Protein AF-A0A351UMW4-F1 (afdb_monomer)

Mean predicted aligned error: 4.12 Å

Structure (mmCIF, N/CA/C/O backbone):
data_AF-A0A351UMW4-F1
#
_entry.id   AF-A0A351UMW4-F1
#
loop_
_atom_site.group_PDB
_atom_site.id
_atom_site.type_symbol
_atom_site.label_atom_id
_atom_site.label_alt_id
_atom_site.label_comp_id
_atom_site.label_asym_id
_atom_site.label_entity_id
_atom_site.label_seq_id
_atom_site.pdbx_PDB_ins_code
_atom_site.Cartn_x
_atom_site.Cartn_y
_atom_site.Cartn_z
_atom_site.occupancy
_atom_site.B_iso_or_equiv
_atom_site.auth_seq_id
_atom_site.auth_comp_id
_atom_site.auth_asym_id
_atom_site.auth_atom_id
_atom_site.pdbx_PDB_model_num
ATOM 1 N N . ARG A 1 1 ? 1.773 11.792 19.963 1.00 65.88 1 ARG A N 1
ATOM 2 C CA . ARG A 1 1 ? 1.723 10.486 19.262 1.00 65.88 1 ARG A CA 1
ATOM 3 C C . ARG A 1 1 ? 0.288 9.990 19.386 1.00 65.88 1 ARG A C 1
ATOM 5 O O . ARG A 1 1 ? -0.194 9.956 20.510 1.00 65.88 1 ARG A O 1
ATOM 12 N N . THR A 1 2 ? -0.409 9.740 18.280 1.00 72.69 2 THR A N 1
ATOM 13 C CA . THR A 1 2 ? -1.808 9.275 18.289 1.00 72.69 2 THR A CA 1
ATOM 14 C C . THR A 1 2 ? -1.916 7.939 19.037 1.00 72.69 2 THR A C 1
ATOM 16 O O . THR A 1 2 ? -1.027 7.102 18.846 1.00 72.69 2 THR A O 1
ATOM 19 N N . PRO A 1 3 ? -2.934 7.721 19.893 1.00 83.06 3 PRO A N 1
ATOM 20 C CA . PRO A 1 3 ? -3.143 6.429 20.543 1.00 83.06 3 PRO A CA 1
ATOM 21 C C . PRO A 1 3 ? -3.220 5.290 19.511 1.00 83.06 3 PRO A C 1
ATOM 23 O O . PRO A 1 3 ? -3.813 5.492 18.449 1.00 83.06 3 PRO A O 1
ATOM 26 N N . PRO A 1 4 ? -2.679 4.087 19.790 1.00 80.81 4 PRO A N 1
ATOM 27 C CA . PRO A 1 4 ? -2.631 3.001 18.804 1.00 80.81 4 PRO A CA 1
ATOM 28 C C . PRO A 1 4 ? -3.994 2.630 18.199 1.00 80.81 4 PRO A C 1
ATOM 30 O O . PRO A 1 4 ? -4.090 2.418 16.995 1.00 80.81 4 PRO A O 1
ATOM 33 N N . ALA A 1 5 ? -5.060 2.614 19.006 1.00 82.81 5 ALA A N 1
ATOM 34 C CA . ALA A 1 5 ? -6.411 2.298 18.534 1.00 82.81 5 ALA A CA 1
ATOM 35 C C . ALA A 1 5 ? -6.966 3.352 17.557 1.00 82.81 5 ALA A C 1
ATOM 37 O O . ALA A 1 5 ? -7.613 3.014 16.568 1.00 82.81 5 ALA A O 1
ATOM 38 N N . GLU A 1 6 ? -6.684 4.632 17.800 1.00 89.00 6 GLU A N 1
ATOM 39 C CA . GLU A 1 6 ? -7.069 5.711 16.887 1.00 89.00 6 GLU A CA 1
ATOM 40 C C . GLU A 1 6 ? -6.234 5.674 15.606 1.00 89.00 6 GLU A C 1
ATOM 42 O O . GLU A 1 6 ? -6.769 5.857 14.515 1.00 89.00 6 GLU A O 1
ATOM 47 N N . TYR A 1 7 ? -4.936 5.378 15.724 1.00 90.81 7 TYR A N 1
ATOM 48 C CA . TYR A 1 7 ? -4.046 5.233 14.574 1.00 90.81 7 TYR A CA 1
ATOM 49 C C . TYR A 1 7 ? -4.505 4.107 13.639 1.00 90.81 7 TYR A C 1
ATOM 51 O O . TYR A 1 7 ? -4.579 4.313 12.427 1.00 90.81 7 TYR A O 1
ATOM 59 N N . GLN A 1 8 ? -4.879 2.954 14.207 1.00 94.69 8 GLN A N 1
ATOM 60 C CA . GLN A 1 8 ? -5.463 1.834 13.467 1.00 94.69 8 GLN A CA 1
ATOM 61 C C . GLN A 1 8 ? -6.705 2.276 12.688 1.00 94.69 8 GLN A C 1
ATOM 63 O O . GLN A 1 8 ? -6.777 2.075 11.477 1.00 94.69 8 GLN A O 1
ATOM 68 N N . LYS A 1 9 ? -7.650 2.938 13.366 1.00 94.38 9 LYS A N 1
ATOM 69 C CA . LYS A 1 9 ? -8.891 3.405 12.743 1.00 94.38 9 LYS A CA 1
ATOM 70 C C . LYS A 1 9 ? -8.621 4.372 11.588 1.00 94.38 9 LYS A C 1
ATOM 72 O O . LYS A 1 9 ? -9.150 4.191 10.498 1.00 94.38 9 LYS A O 1
ATOM 77 N N . TYR A 1 10 ? -7.749 5.363 11.780 1.00 93.38 10 TYR A N 1
ATOM 78 C CA . TYR A 1 10 ? -7.411 6.314 10.715 1.00 93.38 10 TYR A CA 1
ATOM 79 C C . TYR A 1 10 ? -6.716 5.663 9.519 1.00 93.38 10 TYR A C 1
ATOM 81 O O . TYR A 1 10 ? -6.825 6.166 8.395 1.00 93.38 10 TYR A O 1
ATOM 89 N N . TRP A 1 11 ? -5.976 4.579 9.747 1.00 95.25 11 TRP A N 1
ATOM 90 C CA . TRP A 1 11 ? -5.337 3.824 8.678 1.00 95.25 11 TRP A CA 1
ATOM 91 C C . TRP A 1 11 ? -6.359 3.030 7.861 1.00 95.25 11 TRP A C 1
ATOM 93 O O . TRP A 1 11 ? -6.354 3.122 6.631 1.00 95.25 11 TRP A O 1
ATOM 103 N N . GLU A 1 12 ? -7.272 2.324 8.529 1.00 95.75 12 GLU A N 1
ATOM 104 C CA . GLU A 1 12 ? -8.373 1.591 7.890 1.00 95.75 12 GLU A CA 1
ATOM 105 C C . GLU A 1 12 ? -9.318 2.527 7.119 1.00 95.75 12 GLU A C 1
ATOM 107 O O . GLU A 1 12 ? -9.670 2.243 5.972 1.00 95.75 12 GLU A O 1
ATOM 112 N N . ASP A 1 13 ? -9.619 3.700 7.687 1.00 95.31 13 ASP A N 1
ATOM 113 C CA . ASP A 1 13 ? -10.468 4.736 7.082 1.00 95.31 13 ASP A CA 1
ATOM 114 C C . ASP A 1 13 ? -9.748 5.563 5.991 1.00 95.31 13 ASP A C 1
ATOM 116 O O . ASP A 1 13 ? -10.320 6.497 5.420 1.00 95.31 13 ASP A O 1
ATOM 120 N N . ARG A 1 14 ? -8.485 5.238 5.667 1.00 93.69 14 ARG A N 1
ATOM 121 C CA . ARG A 1 14 ? -7.674 5.910 4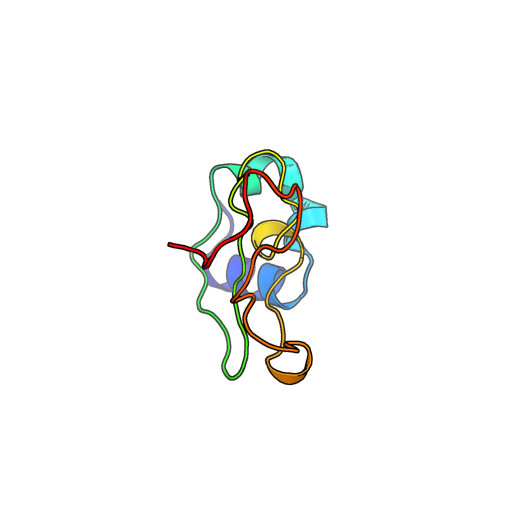.626 1.00 93.69 14 ARG A CA 1
ATOM 122 C C . ARG A 1 14 ? -7.469 7.412 4.873 1.00 93.69 14 ARG A C 1
ATOM 124 O O . ARG A 1 14 ? -7.354 8.207 3.935 1.00 93.69 14 ARG A O 1
ATOM 131 N N . MET A 1 15 ? -7.433 7.819 6.139 1.00 91.69 15 MET A N 1
ATOM 132 C CA . MET A 1 15 ? -7.318 9.223 6.550 1.00 91.69 15 MET A CA 1
ATOM 133 C C . MET A 1 15 ? -5.887 9.640 6.890 1.00 91.69 15 MET A C 1
ATOM 135 O O . MET A 1 15 ? -5.581 10.833 6.870 1.00 91.69 15 MET A O 1
ATOM 139 N N . LEU A 1 16 ? -5.004 8.677 7.166 1.00 88.69 16 LEU A N 1
ATOM 140 C CA . LEU A 1 16 ? -3.628 8.930 7.593 1.00 88.69 16 LEU A CA 1
ATOM 141 C C . LEU A 1 16 ? -2.871 9.891 6.663 1.00 88.69 16 LEU A C 1
ATOM 143 O O . LEU A 1 16 ? -2.367 10.912 7.130 1.0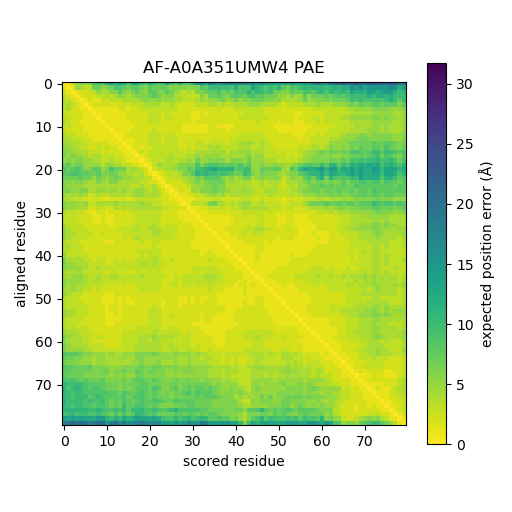0 88.69 16 LEU A O 1
ATOM 147 N N . GLY A 1 17 ? -2.857 9.640 5.351 1.00 86.50 17 GLY A N 1
ATOM 148 C CA . GLY A 1 17 ? -2.176 10.515 4.392 1.00 86.50 17 GLY A CA 1
ATOM 149 C C . GLY A 1 17 ? -2.730 11.944 4.345 1.00 86.50 17 GLY A C 1
ATOM 150 O O . GLY A 1 17 ? -1.982 12.874 4.073 1.00 86.50 17 GLY A O 1
ATOM 151 N N . LYS A 1 18 ? -4.015 12.150 4.661 1.00 85.69 18 LYS A N 1
ATOM 152 C CA . LYS A 1 18 ? -4.623 13.493 4.693 1.00 85.69 18 LYS A CA 1
ATOM 153 C C . LYS A 1 18 ? -4.260 14.270 5.956 1.00 85.69 18 LYS A C 1
ATOM 155 O O . LYS A 1 18 ? -4.172 15.489 5.903 1.00 85.69 18 LYS A O 1
ATOM 160 N N . MET A 1 19 ? -4.078 13.577 7.079 1.00 82.94 19 MET A N 1
ATOM 161 C CA . MET A 1 19 ? -3.846 14.215 8.377 1.00 82.94 19 MET A CA 1
ATOM 162 C C . MET A 1 19 ? -2.363 14.321 8.756 1.00 82.94 19 MET A C 1
ATOM 164 O O . MET A 1 19 ? -1.986 15.257 9.454 1.00 82.94 19 MET A O 1
ATOM 168 N N . PHE A 1 20 ? -1.520 13.377 8.323 1.00 81.94 20 PHE A N 1
ATOM 169 C CA . PHE A 1 20 ? -0.167 13.207 8.873 1.00 81.94 20 PHE A CA 1
ATOM 170 C C . PHE A 1 20 ? 0.904 12.869 7.819 1.00 81.94 20 PHE A C 1
ATOM 172 O O . PHE A 1 20 ? 1.912 12.250 8.161 1.00 81.94 20 PHE A O 1
ATOM 179 N N . SER A 1 21 ? 0.700 13.248 6.548 1.00 77.19 21 SER A N 1
ATOM 180 C CA . SER A 1 21 ? 1.543 12.843 5.402 1.00 77.19 21 SER A CA 1
ATOM 181 C C . SER A 1 21 ? 3.057 12.894 5.670 1.00 77.19 21 SER A C 1
ATOM 183 O O . SER A 1 21 ? 3.757 11.903 5.463 1.00 77.19 21 SER A O 1
ATOM 185 N N . GLU A 1 22 ? 3.571 14.014 6.187 1.00 75.06 22 GLU A N 1
ATOM 186 C CA . GLU A 1 22 ? 5.015 14.190 6.415 1.00 75.06 22 GLU A CA 1
ATOM 187 C C . GLU A 1 22 ? 5.557 13.328 7.562 1.00 75.06 22 GLU A C 1
ATOM 189 O O . GLU A 1 22 ? 6.685 12.847 7.501 1.00 75.06 22 GLU A O 1
ATOM 194 N N . TYR A 1 23 ? 4.747 13.081 8.593 1.00 79.75 23 TYR A N 1
ATOM 195 C CA . TYR A 1 23 ? 5.163 12.321 9.773 1.00 79.75 23 TYR A CA 1
ATOM 196 C C . TYR A 1 23 ? 5.156 10.806 9.528 1.00 79.75 23 TYR A C 1
ATOM 198 O O . TYR A 1 23 ? 5.987 10.072 10.064 1.00 79.75 23 TYR A O 1
ATOM 206 N N . ILE A 1 24 ? 4.221 10.332 8.701 1.00 87.19 24 ILE A N 1
ATOM 207 C CA . ILE A 1 24 ? 4.019 8.905 8.436 1.00 87.19 24 ILE A CA 1
ATOM 208 C C . ILE A 1 24 ? 5.200 8.275 7.700 1.00 87.19 24 ILE A C 1
ATOM 210 O O . ILE A 1 24 ? 5.497 7.107 7.946 1.00 87.19 24 ILE A O 1
ATOM 214 N N . ARG A 1 25 ? 5.870 9.025 6.814 1.00 83.94 25 ARG A N 1
ATOM 215 C CA . ARG A 1 25 ? 6.941 8.482 5.964 1.00 83.94 25 ARG A CA 1
ATOM 216 C C . ARG A 1 25 ? 7.994 7.735 6.785 1.00 83.94 25 ARG A C 1
ATOM 218 O O . ARG A 1 25 ? 8.330 6.602 6.441 1.00 83.94 25 ARG A O 1
ATOM 225 N N . ASP A 1 26 ? 8.413 8.357 7.887 1.00 86.06 26 ASP A N 1
ATOM 226 C CA . ASP A 1 26 ? 9.530 7.904 8.718 1.00 86.06 26 ASP A CA 1
ATOM 227 C C . ASP A 1 26 ? 9.054 7.232 10.026 1.00 86.06 26 ASP A C 1
ATOM 229 O O . ASP A 1 26 ? 9.826 6.536 10.680 1.00 86.06 26 ASP A O 1
ATOM 233 N N . ASN A 1 27 ? 7.781 7.409 10.417 1.00 87.62 27 ASN A N 1
ATOM 234 C CA . ASN A 1 27 ? 7.227 6.939 11.698 1.00 87.62 27 ASN A CA 1
ATOM 235 C C . ASN A 1 27 ? 5.851 6.258 11.552 1.00 87.62 27 ASN A C 1
ATOM 237 O O . ASN A 1 27 ? 4.917 6.552 12.304 1.00 87.62 27 ASN A O 1
ATOM 241 N N . PHE A 1 28 ? 5.701 5.358 10.577 1.00 91.12 28 PHE A N 1
ATOM 242 C CA . PHE A 1 28 ? 4.457 4.608 10.382 1.00 91.12 28 PHE A CA 1
ATOM 243 C C . PHE A 1 28 ? 4.237 3.525 11.455 1.00 91.12 28 PHE A C 1
ATOM 245 O O . PHE A 1 28 ? 5.148 2.766 11.786 1.00 91.12 28 PHE A O 1
ATOM 252 N N . GLY A 1 29 ? 2.993 3.398 11.923 1.00 88.81 29 GLY A N 1
ATOM 253 C CA . GLY A 1 29 ? 2.544 2.318 12.802 1.00 88.81 29 GLY A CA 1
ATOM 254 C C . GLY A 1 29 ? 2.650 2.604 14.310 1.00 88.81 29 GLY A C 1
ATOM 255 O O . GLY A 1 29 ? 3.036 3.700 14.727 1.00 88.81 29 GLY A O 1
ATOM 256 N N . PRO A 1 30 ? 2.301 1.612 15.153 1.00 91.75 30 PRO A N 1
ATOM 257 C CA . PRO A 1 30 ? 1.934 0.239 14.785 1.00 91.75 30 PRO A CA 1
ATOM 258 C C . PRO A 1 30 ? 0.501 0.116 14.238 1.00 91.75 30 PRO A C 1
ATOM 260 O O . PRO A 1 30 ? -0.385 0.863 14.646 1.00 91.75 30 PRO A O 1
ATOM 263 N N . VAL A 1 31 ? 0.289 -0.851 13.340 1.00 94.31 31 VAL A N 1
ATOM 264 C CA . VAL A 1 31 ? -1.033 -1.288 12.856 1.00 94.31 31 VAL A CA 1
ATOM 265 C C . VAL A 1 31 ? -1.073 -2.808 12.724 1.00 94.31 31 VAL A C 1
ATOM 267 O O . VAL A 1 31 ? -0.044 -3.440 12.479 1.00 94.31 31 VAL A O 1
ATOM 270 N N . THR A 1 32 ? -2.266 -3.381 12.833 1.00 96.69 32 THR A N 1
ATOM 271 C CA . THR A 1 32 ? -2.550 -4.776 12.489 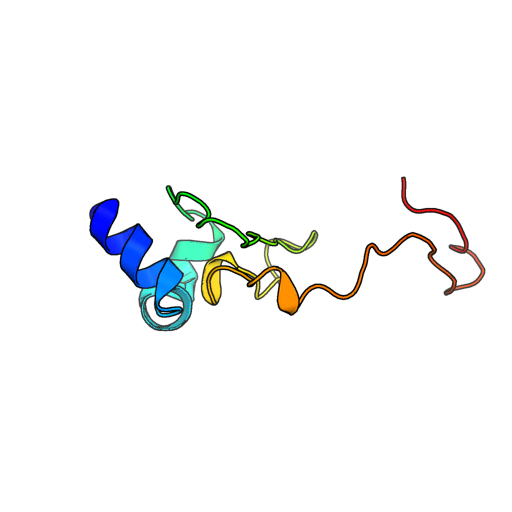1.00 96.69 32 THR A CA 1
ATOM 272 C C . THR A 1 32 ? -3.267 -4.806 11.148 1.00 96.69 32 THR A C 1
ATOM 274 O O . THR A 1 32 ? -4.252 -4.096 10.957 1.00 96.69 32 THR A O 1
ATOM 277 N N . VAL A 1 33 ? -2.785 -5.616 10.207 1.00 97.19 33 VAL A N 1
ATOM 278 C CA . VAL A 1 33 ? -3.443 -5.769 8.902 1.00 97.19 33 VAL A CA 1
ATOM 279 C C . VAL A 1 33 ? -4.784 -6.490 9.100 1.00 97.19 33 VAL A C 1
ATOM 281 O O . VAL A 1 33 ? -4.780 -7.569 9.695 1.00 97.19 33 VAL A O 1
ATOM 284 N N . PRO A 1 34 ? -5.914 -5.932 8.623 1.00 96.81 34 PRO A N 1
ATOM 285 C CA . PRO A 1 34 ? -7.207 -6.598 8.716 1.00 96.81 34 PRO A CA 1
ATOM 286 C C . PRO A 1 34 ? -7.223 -7.918 7.949 1.00 96.81 34 PRO A C 1
ATOM 288 O O . PRO A 1 34 ? -6.439 -8.134 7.021 1.00 96.81 34 PRO A O 1
ATOM 291 N N . GLU A 1 35 ? -8.172 -8.784 8.289 1.00 97.69 35 GLU A N 1
ATOM 292 C CA . GLU A 1 35 ? -8.383 -10.016 7.536 1.00 97.69 35 GLU A CA 1
ATOM 293 C C . GLU A 1 35 ? -8.638 -9.731 6.049 1.00 97.69 35 GLU A C 1
ATOM 295 O O . GLU A 1 35 ? -9.220 -8.709 5.666 1.00 97.69 35 GLU A O 1
ATOM 300 N N . ARG A 1 36 ? -8.187 -10.660 5.196 1.00 97.62 36 ARG A N 1
ATOM 301 C CA . ARG A 1 36 ? -8.369 -10.603 3.735 1.00 97.62 36 ARG A CA 1
ATOM 302 C C . ARG A 1 36 ? -7.898 -9.291 3.105 1.00 97.62 36 ARG A C 1
ATOM 304 O O . ARG A 1 36 ? -8.469 -8.809 2.125 1.00 97.62 36 ARG A O 1
ATOM 311 N N . SER A 1 37 ? -6.858 -8.710 3.685 1.00 97.94 37 SER A N 1
ATOM 312 C CA . SER A 1 37 ? -6.266 -7.464 3.235 1.00 97.94 37 SER A CA 1
ATOM 313 C C . SER A 1 37 ? -4.747 -7.556 3.248 1.00 97.94 37 SER A C 1
ATOM 315 O O . SER A 1 37 ? -4.155 -8.394 3.924 1.00 97.94 37 SER A O 1
ATOM 317 N N . PHE A 1 38 ? -4.112 -6.662 2.503 1.00 97.81 38 PHE A N 1
ATOM 318 C CA . PHE A 1 38 ? -2.667 -6.542 2.422 1.00 97.81 38 PHE A CA 1
ATOM 319 C C . PHE A 1 38 ? -2.228 -5.137 2.813 1.00 97.81 38 PHE A C 1
ATOM 321 O O . PHE A 1 38 ? -2.860 -4.143 2.448 1.00 97.81 38 PHE A O 1
ATOM 328 N N . MET A 1 39 ? -1.098 -5.057 3.509 1.00 97.12 39 MET A N 1
ATOM 329 C CA . MET A 1 39 ? -0.302 -3.840 3.581 1.00 97.12 39 MET A CA 1
ATOM 330 C C . MET A 1 39 ? 0.788 -3.937 2.515 1.00 97.12 39 MET A C 1
ATOM 332 O O . MET A 1 39 ? 1.594 -4.866 2.543 1.00 97.12 39 MET A O 1
ATOM 336 N N . VAL A 1 40 ? 0.816 -2.986 1.582 1.00 96.75 40 VAL A N 1
ATOM 337 C CA . VAL A 1 40 ? 1.838 -2.933 0.529 1.00 96.75 40 VA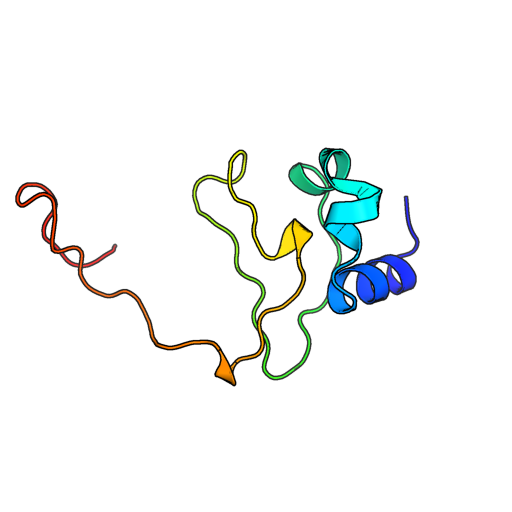L A CA 1
ATOM 338 C C . VAL A 1 40 ? 2.740 -1.722 0.714 1.00 96.75 40 VAL A C 1
ATOM 340 O O . VAL A 1 40 ? 2.298 -0.653 1.135 1.00 96.75 40 VAL A O 1
ATOM 343 N N . MET A 1 41 ? 4.017 -1.894 0.389 1.00 96.31 41 MET A N 1
ATOM 344 C CA . MET A 1 41 ? 5.020 -0.834 0.399 1.00 96.31 41 MET A CA 1
ATOM 345 C C . MET A 1 41 ? 5.822 -0.899 -0.890 1.00 96.31 41 MET A C 1
ATOM 347 O O . MET A 1 41 ? 6.181 -1.987 -1.335 1.00 96.31 41 MET A O 1
ATOM 351 N N . GLY A 1 42 ? 6.110 0.261 -1.473 1.00 95.50 42 GLY A N 1
ATOM 352 C CA . GLY A 1 42 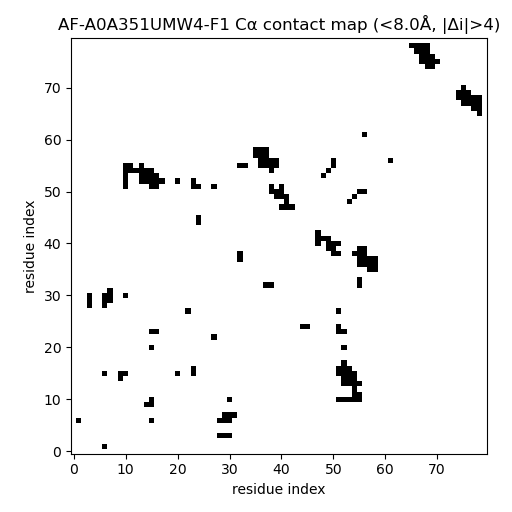? 7.029 0.338 -2.603 1.00 95.50 42 GLY A CA 1
ATOM 353 C C . GLY A 1 42 ? 8.481 0.207 -2.146 1.00 95.50 42 GLY A C 1
ATOM 354 O O . GLY A 1 42 ? 8.826 0.576 -1.021 1.00 95.50 42 GLY A O 1
ATOM 355 N N . ASP A 1 43 ? 9.350 -0.272 -3.032 1.00 95.25 43 ASP A N 1
ATOM 356 C CA . ASP A 1 43 ? 10.784 -0.399 -2.740 1.00 95.25 43 ASP A CA 1
ATOM 357 C C . ASP A 1 43 ? 11.448 0.973 -2.555 1.00 95.25 43 ASP A C 1
ATOM 359 O O . ASP A 1 43 ? 12.286 1.156 -1.675 1.00 95.25 43 ASP A O 1
ATOM 363 N N . ASN A 1 44 ? 11.012 1.980 -3.323 1.00 95.19 44 ASN A N 1
ATOM 364 C CA . ASN A 1 44 ? 11.442 3.367 -3.154 1.00 95.19 44 ASN A CA 1
ATOM 365 C C . ASN A 1 44 ? 10.638 4.058 -2.039 1.00 95.19 44 ASN A C 1
ATOM 367 O O . ASN A 1 44 ? 9.710 4.825 -2.304 1.00 95.19 44 ASN A O 1
ATOM 371 N N . ARG A 1 45 ? 10.980 3.750 -0.782 1.00 92.38 45 ARG A N 1
ATOM 372 C CA . ARG A 1 45 ? 10.215 4.139 0.419 1.00 92.38 45 ARG A CA 1
ATOM 373 C C . ARG A 1 45 ? 9.963 5.637 0.547 1.00 92.38 45 ARG A C 1
ATOM 375 O O . ARG A 1 45 ? 8.877 6.008 0.993 1.00 92.38 45 ARG A O 1
ATOM 382 N N . ASP A 1 46 ? 10.906 6.472 0.122 1.00 91.06 46 ASP A N 1
ATOM 383 C CA . ASP A 1 46 ? 10.794 7.932 0.219 1.00 91.06 46 ASP A CA 1
ATOM 384 C C . ASP A 1 46 ? 9.899 8.547 -0.858 1.00 91.06 46 ASP A C 1
ATOM 386 O O . ASP A 1 46 ? 9.435 9.678 -0.714 1.00 91.06 46 ASP A O 1
ATOM 390 N N . ARG A 1 47 ? 9.662 7.815 -1.953 1.00 91.62 47 ARG A N 1
ATOM 391 C CA . ARG A 1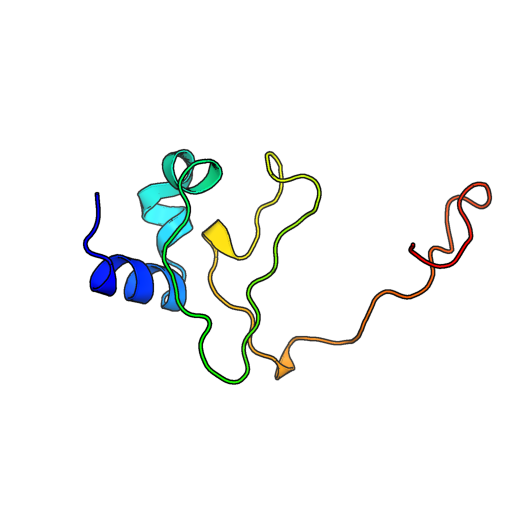 47 ? 8.890 8.282 -3.116 1.00 91.62 47 ARG A CA 1
ATOM 392 C C . ARG A 1 47 ? 7.734 7.354 -3.473 1.00 91.62 47 ARG A C 1
ATOM 394 O O . ARG A 1 47 ? 7.288 7.325 -4.618 1.00 91.62 47 ARG A O 1
ATOM 401 N N . SER A 1 48 ? 7.252 6.597 -2.498 1.00 92.88 48 SER A N 1
ATOM 402 C CA . SER A 1 48 ? 6.157 5.654 -2.674 1.00 92.88 48 SER A CA 1
ATOM 403 C C . SER A 1 48 ? 4.925 6.136 -1.918 1.00 92.88 48 SER A C 1
ATOM 405 O O . SER A 1 48 ? 4.922 6.191 -0.691 1.00 92.88 48 SER A O 1
ATOM 407 N N . CYS A 1 49 ? 3.866 6.465 -2.657 1.00 93.19 49 CYS A N 1
ATOM 408 C CA . CYS A 1 49 ? 2.535 6.664 -2.093 1.00 93.19 49 CYS A CA 1
ATOM 409 C C . CYS A 1 49 ? 1.857 5.292 -1.981 1.00 93.19 49 CYS A C 1
ATOM 411 O O . CYS A 1 49 ? 1.211 4.827 -2.920 1.00 93.19 49 CYS A O 1
ATOM 413 N N . ASP A 1 50 ? 2.063 4.615 -0.854 1.00 95.62 50 ASP A N 1
ATOM 414 C CA . ASP A 1 50 ? 1.615 3.239 -0.600 1.00 95.62 50 ASP A CA 1
ATOM 415 C C . ASP A 1 50 ? 0.696 3.125 0.631 1.00 95.62 50 ASP A C 1
ATOM 417 O O . ASP A 1 50 ? 0.170 4.133 1.117 1.00 95.62 50 ASP A O 1
ATOM 421 N N . SER A 1 51 ? 0.469 1.901 1.130 1.00 96.75 51 SER A N 1
ATOM 422 C CA . SER A 1 51 ? -0.485 1.635 2.211 1.00 96.75 51 SER A CA 1
ATOM 423 C C . SER A 1 51 ? -0.237 2.467 3.461 1.00 96.75 51 SER A C 1
ATOM 425 O O . SER A 1 51 ? -1.186 2.697 4.206 1.00 96.75 51 SER A O 1
ATOM 427 N N . ARG A 1 52 ? 0.983 2.971 3.687 1.00 95.31 52 ARG A N 1
ATOM 428 C CA . ARG A 1 52 ? 1.262 3.903 4.790 1.00 95.31 52 ARG A CA 1
ATOM 429 C C . ARG A 1 52 ? 0.340 5.131 4.755 1.00 95.31 52 ARG A C 1
ATOM 431 O O . ARG A 1 52 ? -0.103 5.600 5.798 1.00 95.31 52 ARG A O 1
ATOM 438 N N . TYR A 1 53 ? 0.005 5.613 3.558 1.00 93.44 53 TYR A N 1
ATOM 439 C CA . TYR A 1 53 ? -0.775 6.832 3.342 1.00 93.44 53 TYR A CA 1
ATOM 440 C C . TYR A 1 53 ? -2.264 6.559 3.124 1.00 93.44 53 TYR A C 1
ATOM 442 O O . TYR A 1 53 ? -3.104 7.258 3.692 1.00 93.44 53 TYR A O 1
ATOM 450 N N . TRP A 1 54 ? -2.598 5.566 2.293 1.00 94.00 54 TRP A N 1
ATOM 451 C CA . TRP A 1 54 ? -3.972 5.338 1.824 1.00 94.00 54 TRP A CA 1
ATOM 452 C C . TRP A 1 54 ? -4.642 4.071 2.368 1.00 94.00 54 TRP A C 1
ATOM 454 O O . TRP A 1 54 ? -5.754 3.757 1.935 1.00 94.00 54 TRP A O 1
ATOM 464 N N . GLY A 1 55 ? -4.014 3.368 3.316 1.00 96.00 55 GLY A N 1
ATOM 465 C CA . GLY A 1 55 ? -4.638 2.263 4.048 1.00 96.00 55 GLY A CA 1
ATOM 466 C C . GLY A 1 55 ? -4.388 0.863 3.468 1.00 96.00 55 GLY A C 1
ATOM 467 O O . GLY A 1 55 ? -3.564 0.687 2.566 1.00 96.00 55 GLY A O 1
ATOM 468 N N . PRO A 1 56 ? -5.090 -0.160 3.980 1.00 97.62 56 PRO A N 1
ATOM 469 C CA . PRO A 1 56 ? -4.973 -1.534 3.498 1.00 97.62 56 PRO A CA 1
ATOM 470 C C . PRO A 1 56 ? -5.603 -1.745 2.104 1.00 97.62 56 PRO A C 1
ATOM 472 O O . PRO A 1 56 ? -6.524 -1.034 1.676 1.00 97.62 56 PRO A O 1
ATOM 475 N N . VAL A 1 57 ? -5.107 -2.758 1.386 1.00 97.38 57 VAL A N 1
ATOM 476 C CA . VAL A 1 57 ? -5.642 -3.230 0.096 1.00 97.38 57 VAL A CA 1
ATOM 477 C C . VAL A 1 57 ? -6.487 -4.484 0.319 1.00 97.38 57 VAL A C 1
ATOM 479 O O . VAL A 1 57 ? -5.928 -5.499 0.724 1.00 97.38 57 VAL A O 1
ATOM 482 N N . PRO A 1 58 ? -7.791 -4.470 0.009 1.00 97.56 58 PRO A N 1
ATOM 483 C CA . PRO A 1 58 ? -8.602 -5.683 -0.015 1.00 97.56 58 PRO A CA 1
ATOM 484 C C . PRO A 1 58 ? -8.060 -6.734 -0.998 1.00 97.56 58 PRO A C 1
ATOM 486 O O . PRO A 1 58 ? -7.687 -6.408 -2.127 1.00 97.56 58 PRO A O 1
ATOM 489 N N . GLU A 1 59 ? -8.059 -8.005 -0.595 1.00 97.62 59 GLU A N 1
ATOM 490 C CA . GLU A 1 59 ? -7.527 -9.133 -1.376 1.00 97.62 59 GLU A CA 1
ATOM 491 C C . GLU A 1 59 ? -8.129 -9.234 -2.786 1.00 97.62 59 GLU A C 1
ATOM 493 O O . GLU A 1 59 ? -7.423 -9.527 -3.747 1.00 97.62 59 GLU A O 1
ATOM 498 N N . ASN A 1 60 ? -9.417 -8.919 -2.945 1.00 97.81 60 ASN A N 1
ATOM 499 C CA . ASN A 1 60 ? -10.115 -8.977 -4.233 1.00 97.81 60 ASN A CA 1
ATOM 500 C C . ASN A 1 60 ? -9.619 -7.951 -5.274 1.00 97.81 60 ASN A C 1
ATOM 502 O O . ASN A 1 60 ? -9.960 -8.064 -6.456 1.00 97.81 60 ASN A O 1
ATOM 506 N N . LEU A 1 61 ? -8.834 -6.952 -4.860 1.00 97.31 61 LEU A N 1
ATOM 507 C CA . LEU A 1 61 ? -8.195 -5.999 -5.769 1.00 97.31 61 LEU A CA 1
ATOM 508 C C . LEU A 1 61 ? -6.839 -6.498 -6.288 1.00 97.31 61 LEU A C 1
ATOM 510 O O . LEU A 1 61 ? -6.316 -5.939 -7.255 1.00 97.31 61 LEU A O 1
ATOM 514 N N . VAL A 1 62 ? -6.279 -7.558 -5.699 1.00 96.75 62 VAL A N 1
ATOM 515 C CA . VAL A 1 62 ? -5.004 -8.139 -6.127 1.00 96.75 62 VAL A CA 1
ATOM 516 C C . VAL A 1 62 ? -5.221 -9.001 -7.369 1.00 96.75 62 VAL A C 1
ATOM 518 O O . VAL A 1 62 ? -6.029 -9.925 -7.376 1.00 96.75 62 VAL A O 1
ATOM 521 N N . LYS A 1 63 ? -4.492 -8.698 -8.448 1.00 96.56 63 LYS A N 1
ATOM 522 C CA . LYS A 1 63 ? -4.595 -9.438 -9.719 1.00 96.56 63 LYS A CA 1
ATOM 523 C C . LYS A 1 63 ? -3.633 -10.615 -9.826 1.00 96.56 63 LYS A C 1
ATOM 525 O O . LYS A 1 63 ? -3.956 -11.598 -10.481 1.00 96.56 63 LYS A O 1
ATOM 530 N N . GLY A 1 64 ? -2.462 -10.521 -9.210 1.00 94.94 64 GLY A N 1
ATOM 531 C CA . GLY A 1 64 ? -1.453 -11.570 -9.264 1.00 94.94 64 GLY A CA 1
ATOM 532 C C . GLY A 1 64 ? -0.082 -11.077 -8.824 1.00 94.94 64 GLY A C 1
ATOM 533 O O . GLY A 1 64 ? 0.096 -9.907 -8.485 1.00 94.94 64 GLY A O 1
ATOM 534 N N . LYS A 1 65 ? 0.890 -11.990 -8.837 1.00 93.88 65 LYS A N 1
ATOM 535 C CA . LYS A 1 65 ? 2.291 -11.713 -8.513 1.00 93.88 65 LYS A CA 1
ATOM 536 C C . LYS A 1 65 ? 3.047 -11.303 -9.777 1.00 93.88 65 LYS A C 1
ATOM 538 O O . LYS A 1 65 ? 2.920 -11.965 -10.803 1.00 93.88 65 LYS A O 1
ATOM 543 N N . ALA A 1 66 ? 3.865 -10.257 -9.699 1.00 93.25 66 ALA A N 1
ATOM 544 C CA . ALA A 1 66 ? 4.843 -9.968 -10.743 1.00 93.25 66 ALA A CA 1
ATOM 545 C C . ALA A 1 66 ? 5.963 -11.022 -10.688 1.00 93.25 66 ALA A C 1
ATOM 547 O O . ALA A 1 66 ? 6.625 -11.162 -9.662 1.00 93.25 66 ALA A O 1
ATOM 548 N N . TRP A 1 67 ? 6.139 -11.791 -11.764 1.00 94.62 67 TRP A N 1
ATOM 549 C CA . TRP A 1 67 ? 7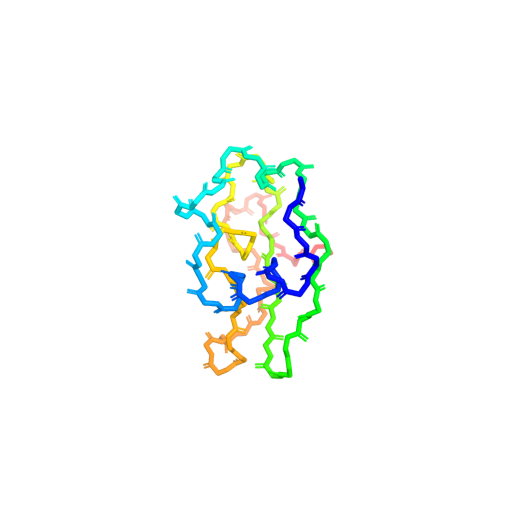.075 -12.925 -11.813 1.00 94.62 67 TRP A CA 1
ATOM 550 C C . TRP A 1 67 ? 8.066 -12.865 -12.982 1.00 94.62 67 TRP A C 1
ATOM 552 O O . TRP A 1 67 ? 8.950 -13.708 -13.060 1.00 94.62 67 TRP A O 1
ATOM 562 N N . LEU A 1 68 ? 7.955 -11.874 -13.873 1.00 95.00 68 LEU A N 1
ATOM 563 C CA . LEU A 1 68 ? 8.868 -11.686 -14.999 1.00 95.00 68 LEU A CA 1
ATOM 564 C C . LEU A 1 68 ? 9.076 -10.198 -15.273 1.00 95.00 68 LEU A C 1
ATOM 566 O O . LEU A 1 68 ? 8.113 -9.447 -15.439 1.00 95.00 68 LEU A O 1
ATOM 570 N N . THR A 1 69 ? 10.336 -9.799 -15.399 1.00 94.62 69 THR A N 1
ATOM 571 C CA . THR A 1 69 ? 10.711 -8.525 -16.012 1.00 94.62 69 THR A CA 1
ATOM 57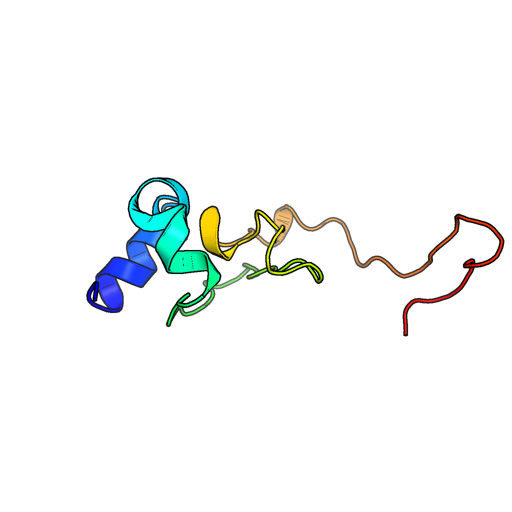2 C C . THR A 1 69 ? 10.976 -8.780 -17.488 1.00 94.62 69 THR A C 1
ATOM 574 O O . THR A 1 69 ? 11.855 -9.568 -17.824 1.00 94.62 69 THR A O 1
ATOM 577 N N . TYR A 1 70 ? 10.217 -8.138 -18.379 1.00 94.88 70 TYR A N 1
ATOM 578 C CA . TYR A 1 70 ? 10.387 -8.309 -19.829 1.00 94.88 70 TYR A CA 1
ATOM 579 C C . TYR A 1 70 ? 11.174 -7.163 -20.494 1.00 94.88 70 TYR A C 1
ATOM 581 O O . TYR A 1 70 ? 11.688 -7.338 -21.596 1.00 94.88 70 TYR A O 1
ATOM 589 N N . TRP A 1 71 ? 11.275 -5.992 -19.848 1.00 94.19 71 TRP A N 1
ATOM 590 C CA . TRP A 1 71 ? 11.921 -4.793 -20.396 1.00 94.19 71 TRP A CA 1
ATOM 591 C C . TRP A 1 71 ? 12.661 -3.982 -19.312 1.00 94.19 71 TRP A C 1
ATOM 593 O O . TRP A 1 71 ? 12.162 -3.905 -18.186 1.00 94.19 71 TRP A O 1
ATOM 603 N N . PRO A 1 72 ? 13.791 -3.312 -19.631 1.00 95.75 72 PRO A N 1
ATOM 604 C CA . PRO A 1 72 ? 14.537 -3.358 -20.900 1.00 95.75 72 PRO A CA 1
ATOM 605 C C . PRO A 1 72 ? 15.149 -4.738 -21.182 1.00 95.75 72 PRO A C 1
ATOM 607 O O . PRO A 1 72 ? 15.328 -5.500 -20.234 1.00 95.75 72 PRO A O 1
ATOM 610 N N . PRO A 1 73 ? 15.495 -5.082 -22.443 1.00 94.56 73 PRO A N 1
ATOM 611 C CA . PRO A 1 73 ? 15.950 -6.433 -22.791 1.00 94.56 73 PRO A CA 1
ATOM 612 C C . PRO A 1 73 ? 17.198 -6.861 -22.011 1.00 94.56 73 PRO A C 1
ATOM 614 O O . PRO A 1 73 ? 17.327 -8.019 -21.637 1.00 94.56 73 PRO A O 1
ATOM 617 N N . SER A 1 74 ? 18.075 -5.907 -21.680 1.00 96.12 74 SER A N 1
ATOM 618 C CA . SER A 1 74 ? 19.266 -6.127 -20.848 1.00 96.12 74 SER A CA 1
ATOM 619 C C . SER A 1 74 ? 18.968 -6.511 -19.393 1.00 96.12 74 SER A C 1
ATOM 621 O O . SER A 1 74 ? 19.873 -6.940 -18.685 1.00 96.12 74 SER A O 1
ATOM 623 N N . ARG A 1 75 ? 17.723 -6.344 -18.937 1.00 93.12 75 ARG A N 1
ATOM 624 C CA . ARG A 1 75 ? 17.243 -6.693 -17.591 1.00 93.12 75 ARG A CA 1
ATOM 625 C C . ARG A 1 75 ? 16.151 -7.765 -17.620 1.00 93.12 75 ARG A C 1
ATOM 627 O O . ARG A 1 75 ? 15.445 -7.933 -16.628 1.00 93.12 75 ARG A O 1
ATOM 634 N N . MET A 1 76 ? 15.969 -8.451 -18.749 1.00 95.19 76 MET A N 1
ATOM 635 C CA . MET A 1 76 ? 14.977 -9.515 -18.843 1.00 95.19 76 MET A CA 1
ATOM 636 C C . MET A 1 76 ? 15.354 -10.668 -17.909 1.00 95.19 76 MET A C 1
ATOM 638 O O . MET A 1 76 ? 16.483 -11.152 -17.945 1.00 95.19 76 MET A O 1
ATOM 642 N N . GLY A 1 77 ? 14.409 -11.110 -17.083 1.00 94.31 77 GLY A N 1
ATOM 643 C CA . GLY A 1 77 ? 14.660 -12.168 -16.111 1.00 94.31 77 GLY A CA 1
ATOM 644 C C . GLY A 1 77 ? 13.560 -12.312 -15.067 1.00 94.31 77 GLY A C 1
ATOM 645 O O . GLY A 1 77 ? 12.621 -11.511 -14.997 1.00 94.31 77 GLY A O 1
ATOM 646 N N . LEU A 1 78 ? 13.681 -13.361 -14.259 1.00 93.56 78 LEU A N 1
ATOM 647 C CA . LEU A 1 78 ? 12.837 -13.559 -13.086 1.00 93.56 78 LEU A CA 1
ATOM 648 C C . LEU A 1 78 ? 13.278 -12.584 -11.977 1.00 93.56 78 LEU A C 1
ATOM 650 O O . LEU A 1 78 ? 14.477 -12.329 -11.857 1.00 93.56 78 LEU A O 1
ATOM 654 N N . PRO A 1 79 ? 12.346 -12.020 -11.190 1.00 83.75 79 PRO A N 1
ATOM 655 C CA . PRO A 1 79 ? 12.689 -11.311 -9.961 1.00 83.75 79 PRO A CA 1
ATOM 656 C C . PRO A 1 79 ? 13.464 -12.239 -9.015 1.00 83.75 79 PRO A C 1
ATOM 658 O O . PRO A 1 79 ? 13.124 -13.422 -8.932 1.00 83.75 79 PRO A O 1
ATOM 661 N N . GLU A 1 80 ? 14.482 -11.701 -8.338 1.00 76.25 80 GLU A N 1
ATOM 662 C CA . GLU A 1 80 ? 15.219 -12.390 -7.262 1.00 76.25 80 GLU A CA 1
ATOM 663 C C . GLU A 1 80 ? 14.316 -12.749 -6.070 1.00 76.25 80 GLU A C 1
ATOM 665 O O . GLU A 1 80 ? 13.353 -11.993 -5.786 1.00 76.25 80 GLU A O 1
#

Solvent-accessible surface area (backbone atoms only — 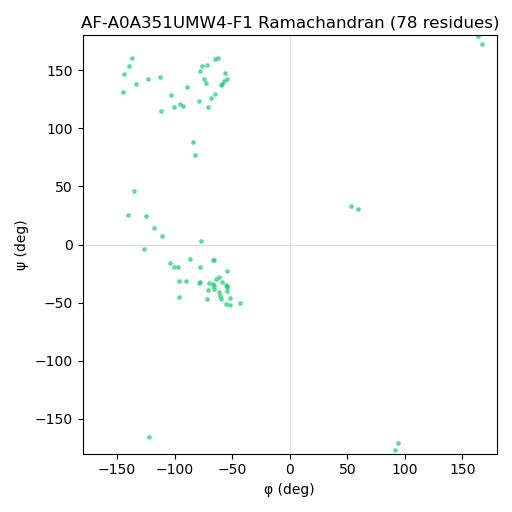not comparable to full-atom values): 5085 Å² total; per-residue (Å²): 131,78,55,58,71,59,45,36,50,32,31,69,70,39,41,36,38,80,77,37,50,82,58,37,75,85,56,68,71,73,72,79,79,58,85,71,41,41,78,52,76,52,92,55,62,94,79,42,96,30,26,82,32,60,16,64,43,55,50,90,76,63,90,76,81,92,64,67,38,75,71,59,74,95,58,49,42,66,73,134

Sequence (80 aa):
RTPPAEYQKYWEDRMLGKMFSEYIRDNFGPVTVPERSFMVMGDNRDRSCDSRYWGPVPENLVKGKAWLTYWPPSRMGLPE

Radius of gyration: 15.45 Å; Cα contacts (8 Å, |Δi|>4): 101; chains: 1; bounding box: 30×28×43 Å

Foldseek 3Di:
DDDQVVLQVCLAVLNCCVPPVVPLLVDADDYDADPQWDFDADPPSNPDPGSSRRHIGHNVVDDDDDFWDPPDVVPTDGDD

pLDDT: mean 91.68, std 6.62, range [65.88, 97.94]

Nearest PDB structures (foldseek):
  3s04-assembly3_B-2  TM=9.251E-01  e=4.473E-02  Escherichia coli K-12

Secondary structure (DSSP, 8-state):
---HHHHHHHHHTT-HHHHHHHHHTTS----PPPTTEE----SSGGG---HHHH-PEEGGG-------B-SSGGG-B---